Protein AF-A0A534QYH8-F1 (afdb_monomer_lite)

Radius of gyration: 13.21 Å; chains: 1; bounding box: 30×23×32 Å

Structure (mmCIF, N/CA/C/O backbone):
data_AF-A0A534QYH8-F1
#
_entry.id   AF-A0A534QYH8-F1
#
loop_
_atom_site.group_PDB
_atom_site.id
_atom_site.type_symbol
_atom_site.label_atom_id
_atom_site.label_alt_id
_atom_site.label_comp_id
_atom_site.label_asym_id
_atom_site.label_entity_id
_atom_site.label_seq_id
_atom_site.pdbx_PDB_ins_code
_atom_site.Cartn_x
_atom_site.Cartn_y
_atom_site.Cartn_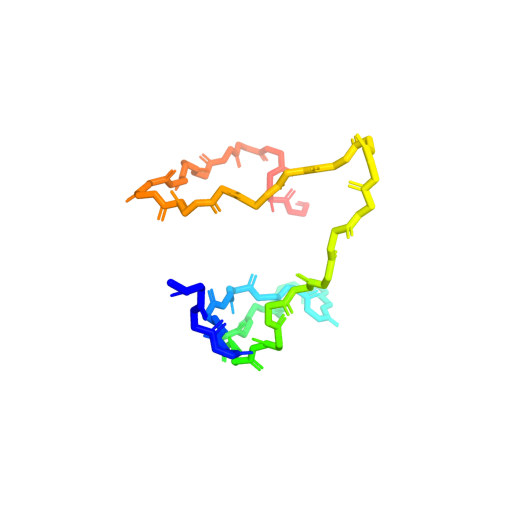z
_atom_site.occupancy
_atom_site.B_iso_or_equiv
_atom_site.auth_seq_id
_atom_site.auth_comp_id
_atom_site.auth_asym_id
_atom_site.auth_atom_id
_atom_site.pdbx_PDB_model_num
ATOM 1 N N . MET A 1 1 ? 17.038 -4.892 -8.496 1.00 66.12 1 MET A N 1
ATOM 2 C CA . MET A 1 1 ? 15.868 -5.797 -8.457 1.00 66.12 1 MET A CA 1
ATOM 3 C C . MET A 1 1 ? 14.972 -5.359 -7.316 1.00 66.12 1 MET A C 1
ATOM 5 O O . MET A 1 1 ? 15.503 -5.095 -6.242 1.00 66.12 1 MET A O 1
ATOM 9 N N . ALA A 1 2 ? 13.666 -5.231 -7.549 1.00 71.81 2 ALA A N 1
ATOM 10 C CA . ALA A 1 2 ? 12.714 -4.973 -6.472 1.00 71.81 2 ALA A CA 1
ATOM 11 C C . ALA A 1 2 ? 12.675 -6.174 -5.497 1.00 71.81 2 ALA A C 1
ATOM 13 O O . ALA A 1 2 ? 12.945 -7.303 -5.924 1.00 71.81 2 ALA A O 1
ATOM 14 N N . PRO A 1 3 ? 12.406 -5.958 -4.196 1.00 83.50 3 PRO A N 1
ATOM 15 C CA . PRO A 1 3 ? 12.218 -7.052 -3.247 1.00 83.50 3 PRO A CA 1
ATOM 16 C C . PRO A 1 3 ? 11.017 -7.921 -3.650 1.00 83.50 3 PRO A C 1
ATOM 18 O O . PRO A 1 3 ? 10.123 -7.461 -4.348 1.00 83.50 3 PRO A O 1
ATOM 21 N N . ARG A 1 4 ? 10.985 -9.185 -3.208 1.00 91.69 4 ARG A N 1
ATOM 22 C CA . ARG A 1 4 ? 9.855 -10.093 -3.497 1.00 91.69 4 ARG A CA 1
ATOM 23 C C . ARG A 1 4 ? 8.604 -9.766 -2.684 1.00 91.69 4 ARG A C 1
ATOM 25 O O . ARG A 1 4 ? 7.502 -10.051 -3.133 1.00 91.69 4 ARG A O 1
ATOM 32 N N . LEU A 1 5 ? 8.792 -9.198 -1.493 1.00 96.31 5 LEU A N 1
ATOM 33 C CA . LEU A 1 5 ? 7.732 -8.820 -0.566 1.00 96.31 5 LEU A CA 1
ATOM 34 C C . LEU A 1 5 ? 7.874 -7.345 -0.182 1.00 96.31 5 LEU A C 1
ATOM 36 O O . LEU A 1 5 ? 8.983 -6.809 -0.135 1.00 96.31 5 LEU A O 1
ATOM 40 N N . THR A 1 6 ? 6.750 -6.714 0.127 1.00 96.44 6 THR A N 1
ATOM 41 C CA . THR A 1 6 ? 6.643 -5.351 0.647 1.00 96.44 6 THR A CA 1
ATOM 42 C C . THR A 1 6 ? 5.695 -5.317 1.841 1.00 96.44 6 THR A C 1
ATOM 44 O O . THR A 1 6 ? 4.863 -6.207 2.005 1.00 96.44 6 THR A O 1
ATOM 47 N N . ARG A 1 7 ? 5.807 -4.286 2.677 1.00 96.94 7 ARG A N 1
ATOM 48 C CA . ARG A 1 7 ? 4.898 -4.052 3.803 1.00 96.94 7 ARG A CA 1
ATOM 49 C C . ARG A 1 7 ? 3.825 -3.050 3.409 1.00 96.94 7 ARG A C 1
ATOM 51 O O . ARG A 1 7 ? 4.136 -2.026 2.809 1.00 96.94 7 ARG A O 1
ATOM 58 N N . ALA A 1 8 ? 2.588 -3.324 3.799 1.00 97.50 8 ALA A N 1
ATOM 59 C CA . ALA A 1 8 ? 1.458 -2.427 3.603 1.00 97.50 8 ALA A CA 1
ATOM 60 C C . ALA A 1 8 ? 0.532 -2.464 4.821 1.00 97.50 8 ALA A C 1
ATOM 62 O O . ALA A 1 8 ? 0.349 -3.518 5.430 1.00 9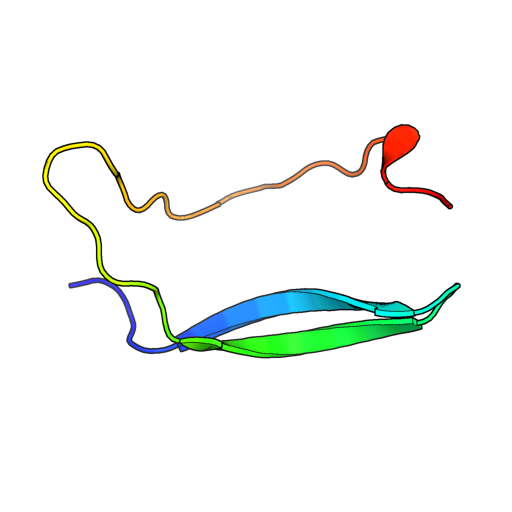7.50 8 ALA A O 1
ATOM 63 N N . VAL A 1 9 ? -0.063 -1.321 5.161 1.00 97.38 9 VAL A N 1
ATOM 64 C CA . VAL A 1 9 ? -1.219 -1.279 6.063 1.00 97.38 9 VAL A CA 1
ATOM 65 C C . VAL A 1 9 ? -2.463 -1.493 5.205 1.00 97.38 9 VAL A C 1
ATOM 67 O O . VAL A 1 9 ? -2.698 -0.732 4.271 1.00 97.38 9 VAL A O 1
ATOM 70 N N . VAL A 1 10 ? -3.224 -2.548 5.486 1.00 97.38 10 VAL A N 1
ATOM 71 C CA . VAL A 1 10 ? -4.398 -2.961 4.707 1.00 97.38 10 VAL A CA 1
ATOM 72 C C . VAL A 1 10 ? -5.649 -2.824 5.563 1.00 97.38 10 VAL A C 1
ATOM 74 O O . VAL A 1 10 ? -5.677 -3.312 6.691 1.00 97.38 10 VAL A O 1
ATOM 77 N N . GLN A 1 11 ? -6.686 -2.194 5.017 1.00 96.81 11 GLN A N 1
ATOM 78 C CA . GLN A 1 11 ? -8.013 -2.149 5.624 1.00 96.81 11 GLN A CA 1
ATOM 79 C C . GLN A 1 11 ? -8.811 -3.390 5.209 1.00 96.81 11 GLN A C 1
ATOM 81 O O . GLN A 1 11 ? -9.212 -3.517 4.056 1.00 96.81 11 GLN A O 1
ATOM 86 N N . ASN A 1 12 ? -9.027 -4.317 6.143 1.00 96.12 12 ASN A N 1
ATOM 87 C CA . ASN A 1 12 ? -9.790 -5.551 5.905 1.00 96.12 12 ASN A CA 1
ATOM 88 C C . ASN A 1 12 ? -11.273 -5.424 6.313 1.00 96.12 12 ASN A C 1
ATOM 90 O O . ASN A 1 12 ? -12.030 -6.389 6.228 1.00 96.12 12 ASN A O 1
ATOM 94 N N . GLY A 1 13 ? -11.694 -4.245 6.772 1.00 96.12 13 GLY A N 1
ATOM 95 C CA . GLY A 1 13 ? -13.068 -3.940 7.156 1.00 96.12 13 GLY A CA 1
ATOM 96 C C . GLY A 1 13 ? -13.157 -2.637 7.952 1.00 96.12 13 GLY A C 1
ATOM 97 O O . GLY A 1 13 ? -12.118 -2.026 8.228 1.00 96.12 13 GLY A O 1
ATOM 98 N N . PRO A 1 14 ? -14.377 -2.230 8.351 1.00 95.69 14 PRO A N 1
ATOM 99 C 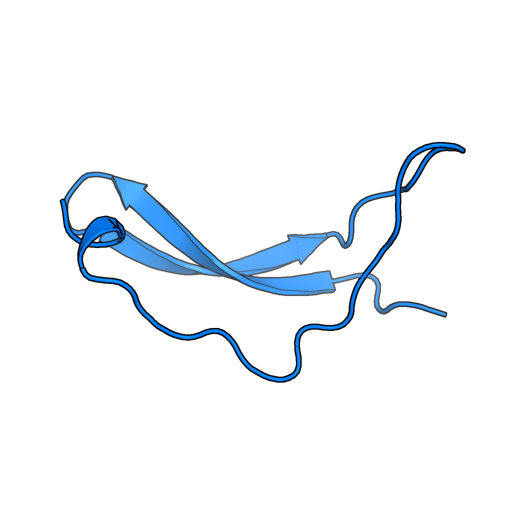CA . PRO A 1 14 ? -14.581 -1.038 9.155 1.00 95.69 14 PRO A CA 1
ATOM 100 C C . PRO A 1 14 ? -13.722 -1.061 10.418 1.00 95.69 14 PRO A C 1
ATOM 102 O O . PRO A 1 14 ? -13.792 -2.005 11.210 1.00 95.69 14 PRO A O 1
ATOM 105 N N . ARG A 1 15 ? -12.907 -0.024 10.603 1.00 94.50 15 ARG A N 1
ATOM 106 C CA . ARG A 1 15 ? -11.989 0.171 11.730 1.00 94.50 15 ARG A CA 1
ATOM 107 C C . ARG A 1 15 ? -10.941 -0.942 11.889 1.00 94.50 15 ARG A C 1
ATOM 109 O O . ARG A 1 15 ? -10.344 -1.051 12.960 1.00 94.50 15 ARG A O 1
ATOM 116 N N . ALA A 1 16 ? -10.692 -1.744 10.851 1.00 96.69 16 ALA A N 1
ATOM 117 C CA . ALA A 1 16 ? -9.788 -2.893 10.885 1.00 96.69 16 ALA A CA 1
ATOM 118 C C . ALA A 1 16 ? -8.599 -2.691 9.932 1.00 96.69 16 ALA A C 1
ATOM 120 O O . ALA A 1 16 ? -8.644 -3.086 8.766 1.00 96.69 16 ALA A O 1
ATOM 121 N N . LEU A 1 17 ? -7.534 -2.071 10.450 1.00 97.31 17 LEU A N 1
ATOM 122 C CA . LEU A 1 17 ? -6.265 -1.858 9.748 1.00 97.31 17 LEU A CA 1
ATOM 123 C C . LEU A 1 17 ? -5.199 -2.833 10.256 1.00 97.31 17 LEU A C 1
ATOM 125 O O . LEU A 1 17 ? -4.959 -2.926 11.460 1.00 97.31 17 LEU A O 1
ATOM 129 N N . GLU A 1 18 ? -4.520 -3.515 9.339 1.00 98.06 18 GLU A N 1
ATOM 130 C CA . GLU A 1 18 ? -3.504 -4.521 9.653 1.00 98.06 18 GLU A CA 1
ATOM 131 C C . GLU A 1 18 ? -2.215 -4.275 8.869 1.00 98.06 18 GLU A C 1
ATOM 133 O O . GLU A 1 18 ? -2.245 -4.064 7.657 1.00 98.06 18 GLU A O 1
ATOM 138 N N . LEU A 1 19 ? -1.062 -4.365 9.538 1.00 97.94 19 LEU A N 1
ATOM 139 C CA . LEU A 1 19 ? 0.228 -4.411 8.852 1.00 97.94 19 LEU A CA 1
ATOM 140 C C . LEU A 1 19 ? 0.442 -5.813 8.273 1.00 97.94 19 LEU A C 1
ATOM 142 O O . LEU A 1 19 ? 0.481 -6.795 9.013 1.00 97.94 19 LEU A O 1
ATOM 146 N N . ARG A 1 20 ? 0.615 -5.902 6.956 1.00 97.81 20 ARG A N 1
ATOM 147 C CA . ARG A 1 20 ? 0.774 -7.162 6.224 1.00 97.81 20 ARG A CA 1
ATOM 148 C C . ARG A 1 20 ? 2.001 -7.118 5.323 1.00 97.81 20 ARG A C 1
ATOM 150 O O . ARG A 1 20 ? 2.398 -6.054 4.850 1.00 97.81 20 ARG A O 1
ATOM 157 N N . GLU A 1 21 ? 2.577 -8.288 5.062 1.00 97.75 21 GLU A N 1
ATOM 158 C CA . GLU A 1 21 ? 3.553 -8.482 3.988 1.00 97.75 21 GLU A CA 1
ATOM 159 C C . GLU A 1 21 ? 2.835 -9.004 2.738 1.00 97.75 21 GLU A C 1
ATOM 161 O O . GLU A 1 21 ? 2.063 -9.961 2.811 1.00 97.75 21 GLU A O 1
ATOM 166 N N . LEU A 1 22 ? 3.061 -8.350 1.601 1.00 96.56 22 LEU A N 1
ATOM 167 C CA . LEU A 1 22 ? 2.425 -8.635 0.315 1.00 96.56 22 LEU A CA 1
ATOM 168 C C . LEU A 1 22 ? 3.493 -8.865 -0.760 1.00 96.56 22 LEU A C 1
ATOM 170 O O . LEU A 1 22 ? 4.559 -8.251 -0.676 1.00 96.56 22 LEU A O 1
ATOM 174 N N . PRO A 1 23 ? 3.241 -9.706 -1.778 1.00 97.00 23 PRO A N 1
ATOM 175 C CA . PRO A 1 23 ? 4.133 -9.801 -2.926 1.00 97.00 23 PRO A CA 1
ATOM 176 C C . PRO A 1 23 ? 4.209 -8.463 -3.661 1.00 97.00 23 PRO A C 1
ATOM 178 O O . PRO A 1 23 ? 3.205 -7.766 -3.808 1.00 97.00 23 PRO A O 1
ATOM 181 N N . VAL A 1 24 ? 5.405 -8.106 -4.126 1.00 95.88 24 VAL A N 1
ATOM 182 C CA . VAL A 1 24 ? 5.550 -6.997 -5.076 1.00 95.88 24 VAL A CA 1
ATOM 183 C C . VAL A 1 24 ? 4.926 -7.439 -6.4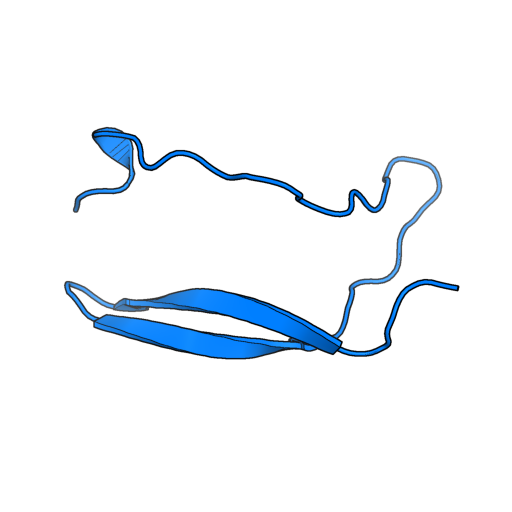05 1.00 95.88 24 VAL A C 1
ATOM 185 O O . VAL A 1 24 ? 5.264 -8.531 -6.866 1.00 95.88 24 VAL A O 1
ATOM 188 N N . PRO A 1 25 ? 4.003 -6.654 -6.992 1.00 93.50 25 PRO A N 1
ATOM 189 C CA . PRO A 1 25 ? 3.309 -7.057 -8.207 1.00 93.50 25 PRO A CA 1
ATOM 190 C C . PRO A 1 25 ? 4.241 -7.030 -9.421 1.00 93.50 25 PRO A C 1
ATOM 192 O O . PRO A 1 25 ? 5.208 -6.264 -9.463 1.00 93.50 25 PRO A O 1
ATOM 195 N N . ASP A 1 26 ? 3.913 -7.849 -10.416 1.00 93.06 26 ASP A N 1
ATOM 196 C CA . ASP A 1 26 ? 4.481 -7.725 -11.756 1.00 93.06 26 ASP A CA 1
ATOM 197 C C . ASP A 1 26 ? 3.948 -6.456 -12.443 1.00 93.06 26 ASP A C 1
ATOM 199 O O . ASP A 1 26 ? 2.911 -5.912 -12.053 1.00 93.06 26 ASP A O 1
ATOM 203 N N . ILE A 1 27 ? 4.666 -5.988 -13.463 1.00 94.44 27 ILE A N 1
ATOM 204 C CA . ILE A 1 27 ? 4.261 -4.858 -14.309 1.00 94.44 27 ILE A 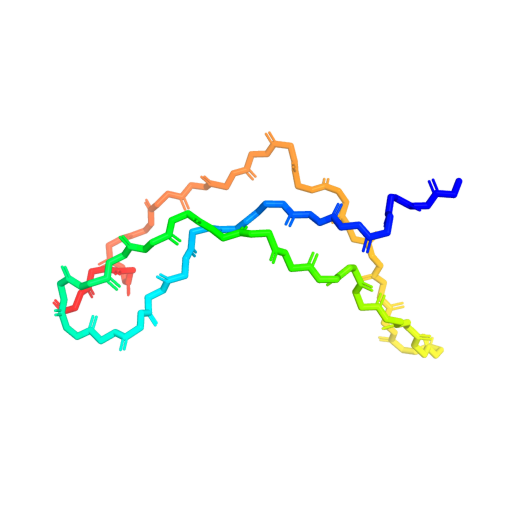CA 1
ATOM 205 C C . ILE A 1 27 ? 4.173 -5.289 -15.768 1.00 94.44 27 ILE A C 1
ATOM 207 O O . ILE A 1 27 ? 4.886 -6.195 -16.203 1.00 94.44 27 ILE A O 1
ATOM 211 N N . ASP A 1 28 ? 3.298 -4.618 -16.500 1.00 96.44 28 ASP A N 1
ATOM 212 C CA . ASP A 1 28 ? 3.184 -4.654 -17.954 1.00 96.44 28 ASP A CA 1
ATOM 213 C C . ASP A 1 28 ? 3.779 -3.381 -18.583 1.00 96.44 28 ASP A C 1
ATOM 215 O O . ASP A 1 28 ? 4.363 -2.537 -17.897 1.00 96.44 28 ASP A O 1
ATOM 219 N N . ASP A 1 29 ? 3.640 -3.253 -19.901 1.00 97.62 29 ASP A N 1
ATOM 220 C CA . ASP A 1 29 ? 4.218 -2.152 -20.676 1.00 97.62 29 ASP A CA 1
ATOM 221 C C . ASP A 1 29 ? 3.640 -0.770 -20.302 1.00 97.62 29 ASP A C 1
ATOM 223 O O . ASP A 1 29 ? 4.276 0.250 -20.574 1.00 97.62 29 ASP A O 1
ATOM 227 N N . ASP A 1 30 ? 2.479 -0.732 -19.639 1.00 97.69 30 ASP A N 1
ATOM 228 C CA . ASP A 1 30 ? 1.750 0.488 -19.277 1.00 97.69 30 ASP A CA 1
ATOM 229 C C . ASP A 1 30 ? 1.785 0.786 -17.762 1.00 97.69 30 ASP A C 1
ATOM 231 O O . ASP A 1 30 ? 1.102 1.697 -17.280 1.00 97.69 30 ASP A O 1
ATOM 235 N N . SER A 1 31 ? 2.594 0.060 -16.984 1.00 97.00 31 SER A N 1
ATOM 236 C CA . SER A 1 31 ? 2.686 0.222 -15.529 1.00 97.00 31 SER A CA 1
ATOM 237 C C . SER A 1 31 ? 4.120 0.389 -15.022 1.00 97.00 31 SER A C 1
ATOM 239 O O . SER A 1 31 ? 5.112 0.118 -15.696 1.00 97.00 31 SER A O 1
ATOM 241 N N . ALA A 1 32 ? 4.246 0.906 -13.797 1.00 94.25 32 ALA A N 1
ATOM 242 C CA . ALA A 1 32 ? 5.535 1.137 -13.161 1.00 94.25 32 ALA A CA 1
ATOM 243 C C . ALA A 1 32 ? 5.498 0.785 -11.673 1.00 94.25 32 ALA A C 1
ATOM 245 O O . ALA A 1 32 ? 4.504 1.010 -10.982 1.00 94.25 32 ALA A O 1
ATOM 246 N N . LEU A 1 33 ? 6.628 0.292 -11.162 1.00 94.69 33 LEU A N 1
ATOM 247 C CA . LEU A 1 33 ? 6.839 0.088 -9.731 1.00 94.69 33 LEU A CA 1
ATOM 248 C C . LEU A 1 33 ? 7.531 1.302 -9.121 1.00 94.69 33 LEU A C 1
ATOM 250 O O . LEU A 1 33 ? 8.668 1.625 -9.472 1.00 94.69 33 LEU A O 1
ATOM 254 N N . LEU A 1 34 ? 6.872 1.924 -8.146 1.00 93.75 34 LEU A N 1
ATOM 255 C CA . LEU A 1 34 ? 7.440 3.009 -7.358 1.00 93.75 34 LEU A CA 1
ATOM 256 C C . LEU A 1 34 ? 7.779 2.526 -5.948 1.00 93.75 34 LEU A C 1
ATOM 258 O O . LEU A 1 34 ? 6.942 1.954 -5.251 1.00 93.75 34 LEU A O 1
ATOM 262 N N . ARG A 1 35 ? 9.001 2.817 -5.492 1.00 93.88 35 ARG A N 1
ATOM 263 C CA . ARG A 1 35 ? 9.346 2.675 -4.076 1.00 93.88 35 ARG A CA 1
ATOM 264 C C . ARG A 1 35 ? 8.848 3.904 -3.322 1.00 93.88 35 ARG A C 1
ATOM 266 O O . ARG A 1 35 ? 9.370 4.999 -3.508 1.00 93.88 35 ARG A O 1
ATOM 273 N N . VAL A 1 36 ? 7.835 3.707 -2.487 1.00 95.06 36 VAL A N 1
ATOM 274 C CA . VAL A 1 36 ? 7.247 4.770 -1.669 1.00 95.06 36 VAL A CA 1
ATOM 275 C C . VAL A 1 36 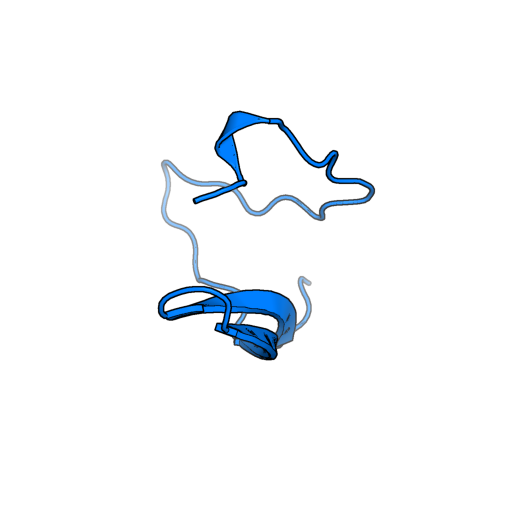? 8.197 5.111 -0.520 1.00 95.06 36 VAL A C 1
ATOM 277 O O . VAL A 1 36 ? 8.453 4.272 0.338 1.00 95.06 36 VAL A O 1
ATOM 280 N N . GLU A 1 37 ? 8.710 6.341 -0.503 1.00 96.50 37 GLU A N 1
ATOM 281 C CA . GLU A 1 37 ? 9.553 6.860 0.590 1.00 96.50 37 GLU A CA 1
ATOM 282 C C . GLU A 1 37 ? 8.703 7.538 1.685 1.00 96.50 37 GLU A C 1
ATOM 284 O O . GLU A 1 37 ? 9.074 7.542 2.857 1.00 96.50 37 GLU A O 1
ATOM 289 N N . ALA A 1 38 ? 7.539 8.088 1.314 1.00 96.94 38 ALA A N 1
ATOM 290 C CA . ALA A 1 38 ? 6.560 8.676 2.226 1.00 96.94 38 ALA A CA 1
ATOM 291 C C . ALA A 1 38 ? 5.147 8.636 1.619 1.00 96.94 38 ALA A C 1
ATOM 293 O O . ALA A 1 38 ? 4.983 8.813 0.412 1.00 96.94 38 ALA A O 1
ATOM 294 N N . CYS A 1 39 ? 4.133 8.445 2.464 1.00 96.56 39 CYS A N 1
ATOM 295 C CA . CYS A 1 39 ? 2.718 8.525 2.103 1.00 96.56 39 CYS A CA 1
ATOM 296 C C . CYS A 1 39 ? 1.980 9.291 3.207 1.00 96.56 39 CYS A C 1
ATOM 298 O O . CYS A 1 39 ? 2.068 8.919 4.378 1.00 96.56 39 CYS A O 1
ATOM 300 N N . GLY A 1 40 ? 1.322 10.393 2.851 1.00 96.81 40 GLY A N 1
ATOM 301 C CA . GLY A 1 40 ? 0.518 11.167 3.796 1.00 96.81 40 GLY A CA 1
ATOM 302 C C . GLY A 1 40 ? -0.842 10.515 4.031 1.00 96.81 40 GLY A C 1
ATOM 303 O O . GLY A 1 40 ? -1.351 9.837 3.147 1.00 96.81 40 GLY A O 1
ATOM 304 N N . ILE A 1 41 ? -1.432 10.761 5.201 1.00 96.44 41 ILE A N 1
ATOM 305 C CA . ILE A 1 41 ? -2.815 10.370 5.496 1.00 96.44 41 ILE A CA 1
ATOM 306 C C . ILE A 1 41 ? -3.736 11.542 5.165 1.00 96.44 41 ILE A C 1
ATOM 308 O O . ILE A 1 41 ? -3.537 12.657 5.657 1.00 96.44 41 ILE A O 1
ATOM 312 N N . CYS A 1 42 ? -4.731 11.293 4.324 1.00 97.12 42 CYS A N 1
ATOM 313 C CA . CYS A 1 42 ? -5.756 12.244 3.936 1.00 97.12 42 CYS A CA 1
ATOM 314 C C . CYS A 1 42 ? -7.012 12.086 4.803 1.00 97.12 42 CYS A C 1
ATOM 316 O O . CYS A 1 42 ? -7.288 11.022 5.351 1.00 97.12 42 CYS A O 1
ATOM 318 N N . GLY A 1 43 ? -7.842 13.130 4.872 1.00 97.25 43 GLY A N 1
ATOM 319 C CA . GLY A 1 43 ? -9.166 13.027 5.493 1.00 97.25 43 GLY A CA 1
ATOM 320 C C . GLY A 1 43 ? -10.088 12.020 4.795 1.00 97.25 43 GLY A C 1
ATOM 321 O O . GLY A 1 43 ? -10.968 11.475 5.446 1.00 97.25 43 GLY A O 1
ATOM 322 N N . SER A 1 44 ? -9.869 11.738 3.505 1.00 96.06 44 SER A N 1
ATOM 323 C CA . SER A 1 44 ? -10.627 10.733 2.746 1.00 96.06 44 SER A CA 1
ATOM 324 C C . SER A 1 44 ? -10.245 9.289 3.060 1.00 96.06 44 SER A C 1
ATOM 326 O O . SER A 1 44 ? -10.951 8.384 2.634 1.00 96.06 44 SER A O 1
ATOM 328 N N . ASP A 1 45 ? -9.126 9.066 3.752 1.00 94.75 45 ASP A N 1
ATOM 329 C CA . ASP A 1 45 ? -8.734 7.720 4.184 1.00 94.75 45 ASP A CA 1
ATOM 330 C C . ASP A 1 45 ? -9.534 7.278 5.420 1.00 94.75 45 ASP A C 1
ATOM 332 O O . ASP A 1 45 ? -9.542 6.099 5.775 1.00 94.75 45 ASP A O 1
ATOM 336 N N . ALA A 1 46 ? -10.192 8.226 6.097 1.00 90.38 46 ALA A N 1
ATOM 337 C CA . ALA A 1 46 ? -11.145 7.927 7.150 1.00 90.38 46 ALA A CA 1
ATOM 338 C C . ALA A 1 46 ? -12.460 7.412 6.546 1.00 90.38 46 ALA A C 1
ATOM 340 O O . ALA A 1 46 ? -12.932 7.923 5.532 1.00 90.38 46 ALA A O 1
ATOM 341 N N . GLU A 1 47 ? -13.037 6.409 7.206 1.00 86.12 47 GLU A N 1
ATOM 342 C CA . GLU A 1 47 ? -14.371 5.864 6.911 1.00 86.12 47 GLU A CA 1
ATOM 343 C C . GLU A 1 47 ? -15.497 6.876 7.143 1.00 86.12 47 GLU A C 1
ATOM 345 O O . GLU A 1 47 ? -15.410 7.646 8.132 1.00 86.12 47 GLU A O 1
#

Secondary structure (DSSP, 8-state):
---SEEEEEEEEETTEEEEEEEEPPP--TT------S--PPPGGG--

Sequence (47 aa):
MAPRLTRAVVQNGPRALELRELPVPDIDDDSALLRVEACGICGSDAE

pLDDT: mean 94.37, std 6.07, range [66.12, 98.06]

Foldseek 3Di:
DDDQWDWDFDDPDQVDTDIDIDGDDDDDPPDDDDDDPDDDDDPVVHD